Protein AF-A0AA46ADA7-F1 (afdb_monomer_lite)

Secondary structure (DSSP, 8-state):
--HHHHHHHHHHHHTT--HHHHHHTSTT-EEEEEEEETTTTEEEEEEE-SSPPPHHHHHHHHHHHHHHHTTTSEEEEEEE---

Sequence (83 aa):
MDQGRKALRQLFTEVGLPPEWLERELAHARIKEVRVDQAKRTWHVHLHAGEPLEPEIWQTLQQRVRQHFEPEVKVSFFFNMTV

Organism: NCBI:txid574699

Foldseek 3Di:
DQPQLVVVQVLCVQLVHDSVCCVPQQVQKGFPDWDADPVQLEIETEMEGQDDGDPVSVVVSQVSSCVRCPPNHHYHYDYDYDD

Structure (mmCIF, N/CA/C/O backbone):
data_AF-A0AA46ADA7-F1
#
_entry.id   AF-A0AA46ADA7-F1
#
loop_
_atom_site.group_PDB
_atom_site.id
_atom_site.type_symbol
_atom_site.label_atom_id
_atom_site.label_alt_id
_atom_site.label_comp_id
_atom_site.label_asym_id
_atom_site.label_entity_id
_atom_site.label_seq_id
_atom_site.pdbx_PDB_ins_code
_atom_site.Cartn_x
_atom_site.Cartn_y
_atom_site.Cartn_z
_atom_site.occupancy
_atom_site.B_iso_or_equiv
_atom_site.auth_seq_id
_atom_site.auth_comp_id
_atom_site.auth_asym_id
_atom_site.auth_atom_id
_atom_site.pdbx_PDB_model_num
ATOM 1 N N . MET A 1 1 ? -4.066 -13.874 -13.937 1.00 48.94 1 MET A N 1
ATOM 2 C CA . MET A 1 1 ? -4.753 -12.565 -13.916 1.00 48.94 1 MET A CA 1
ATOM 3 C C . MET A 1 1 ? -4.213 -11.776 -12.734 1.00 48.94 1 MET A C 1
ATOM 5 O O . MET A 1 1 ? -4.477 -12.139 -11.595 1.00 48.94 1 MET A O 1
ATOM 9 N N . ASP A 1 2 ? -3.408 -10.750 -12.990 1.00 73.75 2 ASP A N 1
ATOM 10 C CA . ASP A 1 2 ? -2.660 -9.997 -11.973 1.00 73.75 2 ASP A CA 1
ATOM 11 C C . ASP A 1 2 ? -3.508 -8.934 -11.254 1.00 73.75 2 ASP A C 1
ATOM 13 O O . ASP A 1 2 ? -3.256 -7.729 -11.327 1.00 73.75 2 ASP A O 1
ATOM 17 N N . GLN A 1 3 ? -4.542 -9.374 -10.534 1.00 81.69 3 GLN A N 1
ATOM 18 C CA . GLN A 1 3 ? -5.442 -8.478 -9.798 1.00 81.69 3 GLN A CA 1
ATOM 19 C C . GLN A 1 3 ? -4.697 -7.649 -8.736 1.00 81.69 3 GLN A C 1
ATOM 21 O O . GLN A 1 3 ? -4.942 -6.451 -8.609 1.00 81.69 3 GLN A O 1
ATOM 26 N N . GLY A 1 4 ? -3.718 -8.249 -8.049 1.00 85.00 4 GLY A N 1
ATOM 27 C CA . GLY A 1 4 ? -2.877 -7.563 -7.062 1.00 85.00 4 GLY A CA 1
ATOM 28 C C . GLY A 1 4 ? -1.968 -6.481 -7.652 1.00 85.00 4 GLY A C 1
ATOM 29 O O . GLY A 1 4 ? -1.699 -5.475 -6.997 1.00 85.00 4 GLY A O 1
ATOM 30 N N . ARG A 1 5 ? -1.524 -6.650 -8.905 1.00 87.88 5 ARG A N 1
ATOM 31 C CA . ARG A 1 5 ? -0.740 -5.646 -9.640 1.00 87.88 5 ARG A CA 1
ATOM 32 C C . ARG A 1 5 ? -1.613 -4.470 -10.055 1.00 87.88 5 ARG A C 1
ATOM 34 O O . ARG A 1 5 ? -1.220 -3.320 -9.893 1.00 87.88 5 ARG A O 1
ATOM 41 N N . LYS A 1 6 ? -2.815 -4.758 -10.565 1.00 89.31 6 LYS A N 1
ATOM 42 C CA . LYS A 1 6 ? -3.787 -3.726 -10.940 1.00 89.31 6 LYS A CA 1
ATOM 43 C C . LYS A 1 6 ? -4.191 -2.884 -9.728 1.00 89.31 6 LYS A C 1
ATOM 45 O O . LYS A 1 6 ? -4.198 -1.664 -9.838 1.00 89.31 6 LYS A O 1
ATOM 50 N N . ALA A 1 7 ? -4.454 -3.523 -8.588 1.00 89.88 7 ALA A N 1
ATOM 51 C CA . ALA A 1 7 ? -4.767 -2.833 -7.338 1.00 89.88 7 ALA A CA 1
ATOM 52 C C . ALA A 1 7 ? -3.607 -1.941 -6.869 1.00 89.88 7 ALA A C 1
ATOM 54 O O . ALA A 1 7 ? -3.827 -0.788 -6.511 1.00 89.88 7 ALA A O 1
ATOM 55 N N . LEU A 1 8 ? -2.364 -2.436 -6.943 1.00 89.50 8 LEU A N 1
ATOM 56 C CA . LEU A 1 8 ? -1.183 -1.635 -6.612 1.00 89.50 8 LEU A CA 1
ATOM 57 C C . LEU A 1 8 ? -1.058 -0.404 -7.521 1.00 89.50 8 LEU A C 1
ATOM 59 O O . LEU A 1 8 ? -0.808 0.697 -7.040 1.00 89.50 8 LEU A O 1
ATOM 63 N N . ARG A 1 9 ? -1.292 -0.574 -8.827 1.00 90.75 9 ARG A N 1
ATOM 64 C CA . ARG A 1 9 ? -1.277 0.535 -9.788 1.00 90.75 9 ARG A CA 1
ATOM 65 C C . ARG A 1 9 ? -2.354 1.574 -9.486 1.00 90.75 9 ARG A C 1
ATOM 67 O O . ARG A 1 9 ? -2.065 2.763 -9.533 1.00 90.75 9 ARG A O 1
ATOM 74 N N . GLN A 1 10 ? -3.568 1.128 -9.170 1.00 90.88 10 GLN A N 1
ATOM 75 C CA . GLN A 1 10 ? -4.672 2.017 -8.800 1.00 90.88 10 GLN A CA 1
ATOM 76 C C . GLN A 1 10 ? -4.341 2.824 -7.546 1.00 90.88 10 GLN A C 1
ATOM 78 O O . GLN A 1 10 ? -4.481 4.041 -7.579 1.00 90.88 10 GLN A O 1
ATOM 83 N N . LEU A 1 11 ? -3.809 2.174 -6.506 1.00 90.25 11 LEU A N 1
ATOM 84 C CA . LEU A 1 11 ? -3.366 2.850 -5.288 1.00 90.25 11 LEU A CA 1
ATOM 85 C C . LEU A 1 11 ? -2.346 3.952 -5.601 1.00 90.25 11 LEU A C 1
ATOM 87 O O . LEU A 1 11 ? -2.495 5.072 -5.130 1.00 90.25 11 LEU A O 1
ATOM 91 N N . PHE A 1 12 ? -1.339 3.658 -6.427 1.00 91.38 12 PHE A N 1
ATOM 92 C CA . PHE A 1 12 ? -0.324 4.638 -6.826 1.00 91.38 12 PHE A CA 1
ATOM 93 C C . PHE A 1 12 ? -0.925 5.837 -7.555 1.00 91.38 12 PHE A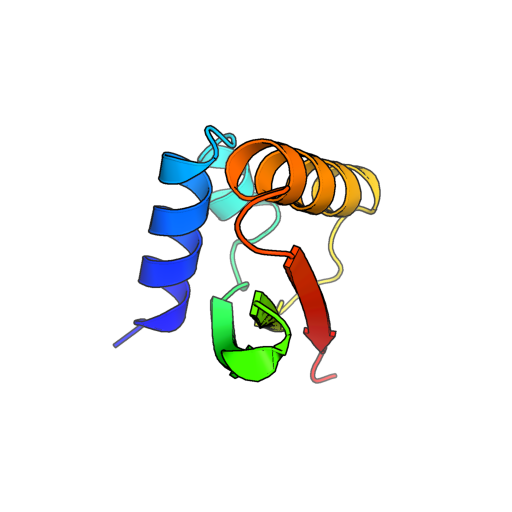 C 1
ATOM 95 O O . PHE A 1 12 ? -0.562 6.972 -7.263 1.00 91.38 12 PHE A O 1
ATOM 102 N N . THR A 1 13 ? -1.857 5.596 -8.478 1.00 91.31 13 THR A N 1
ATOM 103 C CA . THR A 1 13 ? -2.566 6.675 -9.175 1.00 91.31 13 THR A CA 1
ATOM 104 C C . THR A 1 13 ? -3.397 7.519 -8.209 1.00 91.31 13 THR A C 1
ATOM 106 O O . THR A 1 13 ? -3.359 8.742 -8.293 1.00 91.31 13 THR A O 1
ATOM 109 N N . GLU A 1 14 ? -4.107 6.885 -7.279 1.00 91.38 14 GLU A N 1
ATOM 110 C CA . GLU A 1 14 ? -4.980 7.550 -6.306 1.00 91.38 14 GLU A CA 1
ATOM 111 C C . GLU A 1 14 ? -4.196 8.435 -5.328 1.00 91.38 14 GLU A C 1
ATOM 113 O O . GLU A 1 14 ? -4.573 9.580 -5.087 1.00 91.38 14 GLU A O 1
ATOM 118 N N . VAL A 1 15 ? -3.044 7.956 -4.844 1.00 91.25 15 VAL A N 1
ATOM 119 C CA . VAL A 1 15 ? -2.185 8.713 -3.916 1.00 91.25 15 VAL A CA 1
ATOM 120 C C . VAL A 1 15 ? -1.159 9.620 -4.614 1.00 91.25 15 VAL A C 1
ATOM 122 O O . VAL A 1 15 ? -0.326 10.243 -3.951 1.00 91.25 15 VAL A O 1
ATOM 125 N N . GLY A 1 16 ? -1.204 9.703 -5.949 1.00 88.75 16 GLY A N 1
ATOM 126 C CA . GLY A 1 16 ? -0.339 10.570 -6.754 1.00 88.75 16 GLY A CA 1
ATOM 127 C C . GLY A 1 16 ? 1.143 10.182 -6.731 1.00 88.75 16 GLY A C 1
ATOM 128 O O . GLY A 1 16 ? 2.005 11.060 -6.736 1.00 88.75 16 GLY A O 1
ATOM 129 N N . LEU A 1 17 ? 1.448 8.885 -6.664 1.00 89.56 17 LEU A N 1
ATOM 130 C CA . LEU A 1 17 ? 2.816 8.374 -6.734 1.00 89.56 17 LEU A CA 1
ATOM 131 C C . LEU A 1 17 ? 3.300 8.216 -8.184 1.00 89.56 17 LEU A C 1
ATOM 133 O O . LEU A 1 17 ? 2.492 7.919 -9.072 1.00 89.56 17 LEU A O 1
ATOM 137 N N . PRO A 1 18 ? 4.617 8.353 -8.430 1.00 89.50 18 PRO A N 1
ATOM 138 C CA . PRO A 1 18 ? 5.185 8.198 -9.763 1.00 89.50 18 PRO A CA 1
ATOM 139 C C . PRO A 1 18 ? 4.906 6.800 -10.341 1.00 89.50 18 PRO A C 1
ATOM 141 O O . PRO A 1 18 ? 5.221 5.794 -9.697 1.00 89.50 18 PRO A O 1
ATOM 144 N N . PRO A 1 19 ? 4.338 6.688 -11.557 1.00 87.00 19 PRO A N 1
ATOM 145 C CA . PRO A 1 19 ? 4.072 5.390 -12.171 1.00 87.00 19 PRO A CA 1
ATOM 146 C C . PRO A 1 19 ? 5.364 4.641 -12.524 1.00 87.00 19 PRO A C 1
ATOM 148 O O . PRO A 1 19 ? 5.371 3.415 -12.514 1.00 87.00 19 PRO A O 1
ATOM 151 N N . GLU A 1 20 ? 6.467 5.353 -12.762 1.00 88.69 20 GLU A N 1
ATOM 152 C CA . GLU A 1 20 ? 7.783 4.765 -13.042 1.00 88.69 20 GLU A CA 1
ATOM 153 C C . GLU A 1 20 ? 8.329 3.920 -11.880 1.00 88.69 20 GLU A C 1
ATOM 155 O O . GLU A 1 20 ? 9.016 2.925 -12.108 1.00 88.69 20 GLU A O 1
ATOM 160 N N . TRP A 1 21 ? 7.963 4.244 -10.633 1.00 88.75 21 TRP A N 1
ATOM 161 C CA . TRP A 1 21 ? 8.328 3.441 -9.464 1.00 88.75 21 TRP A CA 1
ATOM 162 C C . TRP A 1 21 ? 7.671 2.062 -9.502 1.00 88.75 21 TRP A C 1
ATOM 164 O O . TRP A 1 21 ? 8.274 1.089 -9.060 1.00 88.75 21 TRP A O 1
ATOM 174 N N . LEU A 1 22 ? 6.468 1.942 -10.078 1.00 85.00 22 LEU A N 1
ATOM 175 C CA . LEU A 1 22 ? 5.832 0.638 -10.276 1.00 85.00 22 LEU A CA 1
ATOM 176 C C . LEU A 1 22 ? 6.630 -0.236 -11.233 1.00 85.00 22 LEU A C 1
ATOM 178 O O . LEU A 1 22 ? 6.690 -1.448 -11.038 1.00 85.00 22 LEU A O 1
ATOM 182 N N . GLU A 1 23 ? 7.181 0.361 -12.284 1.00 85.06 23 GLU A N 1
ATOM 183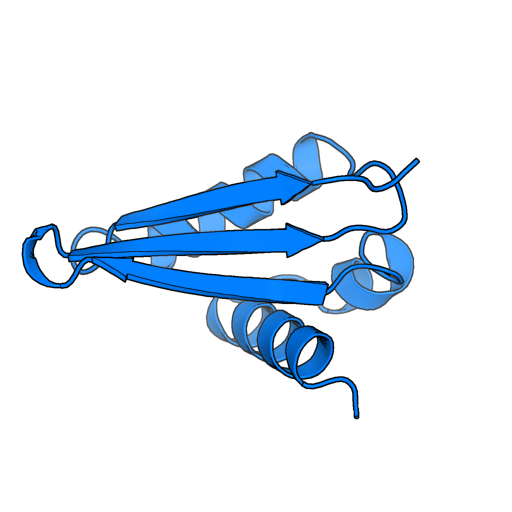 C CA . GLU A 1 23 ? 7.847 -0.357 -13.369 1.00 85.06 23 GLU A CA 1
ATOM 184 C C . GLU A 1 23 ? 9.297 -0.698 -13.047 1.00 85.06 23 GLU A C 1
ATOM 186 O O . GLU A 1 23 ? 9.758 -1.751 -13.471 1.00 85.06 23 GLU A O 1
ATOM 191 N N . ARG A 1 24 ? 9.992 0.158 -12.291 1.00 85.75 24 ARG A N 1
ATOM 192 C CA . ARG A 1 24 ? 11.407 -0.027 -11.947 1.00 85.75 24 ARG A CA 1
ATOM 193 C C . ARG A 1 24 ? 11.594 -0.706 -10.596 1.00 85.75 24 ARG A C 1
ATOM 195 O O . ARG A 1 24 ? 12.149 -1.790 -10.521 1.00 85.75 24 ARG A O 1
ATOM 202 N N . GLU A 1 25 ? 11.054 -0.093 -9.553 1.00 83.94 25 GLU A N 1
ATOM 203 C CA . GLU A 1 25 ? 11.388 -0.400 -8.151 1.00 83.94 25 GLU A CA 1
ATOM 204 C C . GLU A 1 25 ? 10.436 -1.439 -7.554 1.00 83.94 25 GLU A C 1
ATOM 206 O O . GLU A 1 25 ? 10.745 -2.189 -6.634 1.00 83.94 25 GLU A O 1
ATOM 211 N N . LEU A 1 26 ? 9.231 -1.496 -8.110 1.00 84.12 26 LEU A N 1
ATOM 212 C CA . LEU A 1 26 ? 8.166 -2.395 -7.705 1.00 84.12 26 LEU A CA 1
ATOM 213 C C . LEU A 1 26 ? 7.801 -3.344 -8.843 1.00 84.12 26 LEU A C 1
ATOM 215 O O . LEU A 1 26 ? 6.698 -3.873 -8.810 1.00 84.12 26 LEU A O 1
ATOM 219 N N . ALA A 1 27 ? 8.660 -3.576 -9.843 1.00 84.06 27 ALA A N 1
ATOM 220 C CA . ALA A 1 27 ? 8.340 -4.347 -11.056 1.00 84.06 27 ALA A CA 1
ATOM 221 C C . ALA A 1 27 ? 7.651 -5.690 -10.748 1.00 84.06 27 ALA A C 1
ATOM 223 O O . ALA A 1 27 ? 6.610 -6.027 -11.320 1.00 84.06 27 ALA A O 1
ATOM 224 N N . HIS A 1 28 ? 8.184 -6.399 -9.752 1.00 83.88 28 HIS A N 1
ATOM 225 C CA . HIS A 1 28 ? 7.704 -7.699 -9.282 1.00 83.88 28 HIS A CA 1
ATOM 226 C C . HIS A 1 28 ? 6.765 -7.614 -8.071 1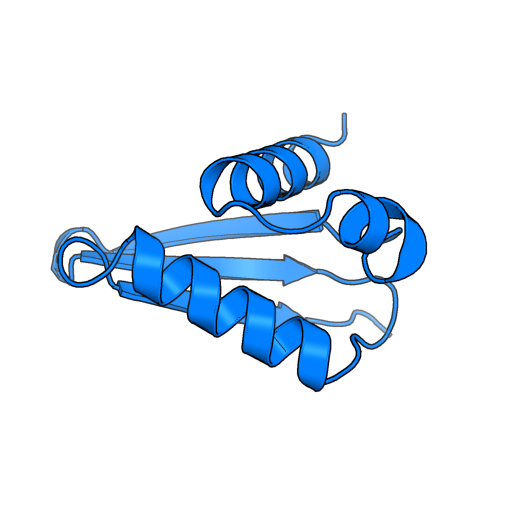.00 83.88 28 HIS A C 1
ATOM 228 O O . HIS A 1 28 ? 6.390 -8.635 -7.492 1.00 83.88 28 HIS A O 1
ATOM 234 N N . ALA A 1 29 ? 6.375 -6.405 -7.669 1.00 87.06 29 ALA A N 1
ATOM 235 C CA . ALA A 1 29 ? 5.513 -6.190 -6.525 1.00 87.06 29 ALA A CA 1
ATOM 236 C C . ALA A 1 29 ? 4.025 -6.239 -6.879 1.00 87.06 29 ALA A C 1
ATOM 238 O O . ALA A 1 29 ? 3.564 -5.766 -7.928 1.00 87.06 29 ALA A O 1
ATOM 239 N N . ARG A 1 30 ? 3.257 -6.796 -5.945 1.00 89.00 30 ARG A N 1
ATOM 240 C CA . ARG A 1 30 ? 1.802 -6.911 -6.008 1.00 89.00 30 ARG A CA 1
ATOM 241 C C . ARG A 1 30 ? 1.197 -6.875 -4.613 1.00 89.00 30 ARG A C 1
ATOM 243 O O . ARG A 1 30 ? 1.785 -7.360 -3.647 1.00 89.00 30 ARG A O 1
ATOM 250 N N . ILE A 1 31 ? -0.025 -6.365 -4.521 1.00 90.19 31 ILE A N 1
ATOM 251 C CA . ILE A 1 31 ? -0.827 -6.517 -3.307 1.00 90.19 31 ILE A CA 1
ATOM 252 C C . ILE A 1 31 ? -1.305 -7.969 -3.243 1.00 90.19 31 ILE A C 1
ATOM 254 O O . ILE A 1 31 ? -1.976 -8.444 -4.159 1.00 90.19 31 ILE A O 1
ATOM 258 N N . LYS A 1 32 ? -0.926 -8.683 -2.182 1.00 89.94 32 LYS A N 1
ATOM 259 C CA . LYS A 1 32 ? -1.323 -10.079 -1.959 1.00 89.94 32 LYS A CA 1
ATOM 260 C C . LYS A 1 32 ? -2.693 -10.161 -1.300 1.00 89.94 32 LYS A C 1
ATOM 262 O O . LYS A 1 32 ? -3.537 -10.940 -1.726 1.00 89.94 32 LYS A O 1
ATOM 267 N N . GLU A 1 33 ? -2.898 -9.365 -0.262 1.00 90.25 33 GLU A N 1
ATOM 268 C CA . GLU A 1 33 ? -4.155 -9.292 0.475 1.00 90.25 33 GLU A CA 1
ATOM 269 C C . GLU A 1 33 ? -4.309 -7.901 1.098 1.00 90.25 33 G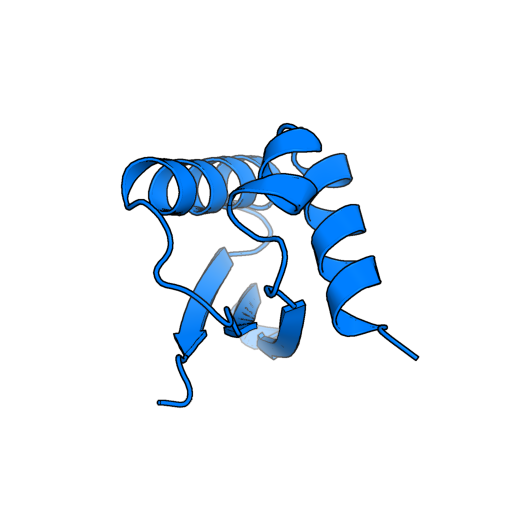LU A C 1
ATOM 271 O O . GLU A 1 33 ? -3.321 -7.227 1.399 1.00 90.25 33 GLU A O 1
ATOM 276 N N . VAL A 1 34 ? -5.554 -7.478 1.299 1.00 90.38 34 VAL A N 1
ATOM 277 C CA . VAL A 1 34 ? -5.893 -6.300 2.101 1.00 90.38 34 VAL A CA 1
ATOM 278 C C . VAL A 1 34 ? -6.867 -6.760 3.170 1.00 90.38 34 VAL A C 1
ATOM 280 O O . VAL A 1 34 ? -7.946 -7.255 2.849 1.00 90.38 34 VAL A O 1
ATOM 283 N N . ARG A 1 35 ? -6.490 -6.619 4.440 1.00 91.88 35 ARG A N 1
ATOM 284 C CA . ARG A 1 35 ? -7.375 -6.918 5.568 1.00 91.88 35 ARG A CA 1
ATOM 285 C C . ARG A 1 35 ? -7.959 -5.623 6.095 1.00 91.88 35 ARG A C 1
ATOM 287 O O . ARG A 1 35 ? -7.221 -4.706 6.442 1.00 91.88 35 ARG A O 1
ATOM 294 N N . VAL A 1 36 ? -9.280 -5.560 6.157 1.00 92.50 36 VAL A N 1
ATOM 295 C CA . VAL A 1 36 ? -10.009 -4.380 6.620 1.00 92.50 36 VAL A CA 1
ATOM 296 C C . VAL A 1 36 ? -10.571 -4.667 8.004 1.00 92.50 36 VAL A C 1
ATOM 298 O O . VAL A 1 36 ? -11.408 -5.550 8.167 1.00 92.50 36 VAL A O 1
ATOM 301 N N . ASP A 1 37 ? -10.126 -3.903 8.995 1.00 92.44 37 ASP A N 1
ATOM 302 C CA . ASP A 1 37 ? -10.731 -3.845 10.322 1.00 92.44 37 ASP A CA 1
ATOM 303 C C . ASP A 1 37 ? -11.664 -2.629 10.365 1.00 92.44 37 ASP A C 1
ATOM 305 O O . ASP A 1 37 ? -11.232 -1.485 10.522 1.00 92.44 37 ASP A O 1
ATOM 309 N N . GLN A 1 38 ? -12.962 -2.874 10.177 1.00 89.25 38 GLN A N 1
ATOM 310 C CA . GLN A 1 38 ? -13.971 -1.812 10.161 1.00 89.25 38 GLN A CA 1
ATOM 311 C C . GLN A 1 38 ? -14.168 -1.173 11.539 1.00 89.25 38 GLN A C 1
ATOM 313 O O . GLN A 1 38 ? -14.404 0.031 11.620 1.00 89.25 38 GLN A O 1
ATOM 318 N N . ALA A 1 39 ? -14.035 -1.953 12.617 1.00 91.38 39 ALA A N 1
ATOM 319 C CA . ALA A 1 39 ? -14.215 -1.461 13.980 1.00 91.38 39 ALA A CA 1
ATOM 320 C C . ALA A 1 39 ? -13.116 -0.459 14.356 1.00 91.38 39 ALA A C 1
ATOM 322 O O . ALA A 1 39 ? -13.383 0.544 15.015 1.00 91.38 39 ALA A O 1
ATOM 323 N N . LYS A 1 40 ? -11.886 -0.706 13.894 1.00 91.50 40 LYS A N 1
ATOM 324 C CA . LYS A 1 40 ? -10.735 0.178 14.124 1.00 91.50 40 LYS A CA 1
ATOM 325 C C . LYS A 1 40 ? -10.501 1.191 13.006 1.00 91.50 40 LYS A C 1
ATOM 327 O O . LYS A 1 40 ? -9.612 2.026 13.151 1.00 91.50 40 LYS A O 1
ATOM 332 N N . ARG A 1 41 ? -11.284 1.126 11.919 1.00 92.75 41 ARG A N 1
ATOM 333 C CA . ARG A 1 41 ? -11.074 1.891 10.677 1.00 92.75 41 ARG A CA 1
ATOM 334 C C . ARG A 1 41 ? -9.638 1.753 10.167 1.00 92.75 41 ARG A C 1
ATOM 336 O O . ARG A 1 41 ? -8.993 2.739 9.819 1.00 92.75 41 ARG A O 1
ATOM 343 N N . THR A 1 42 ? -9.136 0.522 10.146 1.00 93.00 42 THR A N 1
ATOM 344 C CA . THR A 1 42 ? -7.749 0.232 9.776 1.00 93.00 42 THR A CA 1
ATOM 345 C C . THR A 1 42 ? -7.693 -0.713 8.592 1.00 93.00 42 THR A C 1
ATOM 347 O O . THR A 1 42 ? -8.366 -1.742 8.572 1.00 93.00 42 THR A O 1
ATOM 350 N N . TRP A 1 43 ? -6.867 -0.382 7.608 1.00 93.50 43 TRP A N 1
ATOM 351 C CA . TRP A 1 43 ? -6.552 -1.242 6.478 1.00 93.50 43 TRP A CA 1
ATOM 352 C C . TRP A 1 43 ? -5.122 -1.746 6.607 1.00 93.50 43 TRP A C 1
ATOM 354 O O . TRP A 1 43 ? -4.174 -0.978 6.754 1.00 93.50 43 TRP A O 1
ATOM 364 N N . HIS A 1 44 ? -4.972 -3.057 6.528 1.00 92.69 44 HIS A N 1
ATOM 365 C CA . HIS A 1 44 ? -3.699 -3.750 6.558 1.00 92.69 44 HIS A CA 1
ATOM 366 C C . HIS A 1 44 ? -3.411 -4.282 5.157 1.00 92.69 44 HIS A C 1
ATOM 368 O O . HIS A 1 44 ? -3.992 -5.278 4.723 1.00 92.69 44 HIS A O 1
ATOM 374 N N . VAL A 1 45 ? -2.540 -3.590 4.430 1.00 91.25 45 VAL A N 1
ATOM 375 C CA . VAL A 1 45 ? -2.170 -3.923 3.055 1.00 91.25 45 VAL A CA 1
ATOM 376 C C . VAL A 1 45 ? -0.932 -4.806 3.085 1.00 91.25 45 VAL A C 1
ATOM 378 O O . VAL A 1 45 ? 0.142 -4.370 3.494 1.00 91.25 45 VAL A O 1
ATOM 381 N N . HIS A 1 46 ? -1.059 -6.050 2.642 1.00 91.00 46 HIS A N 1
ATOM 382 C CA . 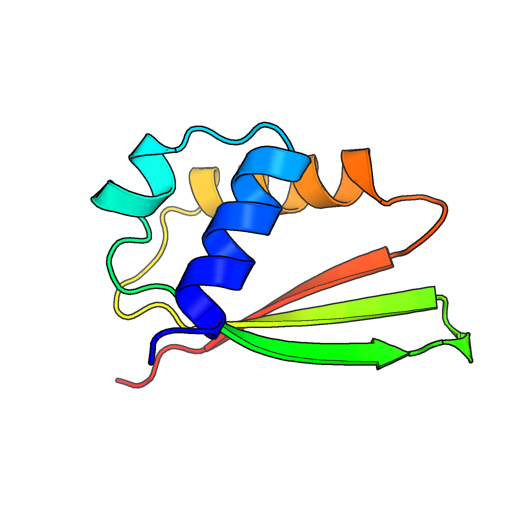HIS A 1 46 ? 0.074 -6.958 2.519 1.00 91.00 46 HIS A CA 1
ATOM 383 C C . HIS A 1 46 ? 0.654 -6.850 1.115 1.00 91.00 46 HIS A C 1
ATOM 385 O O . HIS A 1 46 ? 0.076 -7.334 0.134 1.00 91.00 46 HIS A O 1
ATOM 391 N N . LEU A 1 47 ? 1.813 -6.210 1.034 1.00 89.06 47 LEU A N 1
ATOM 392 C CA . LEU A 1 47 ? 2.583 -6.083 -0.184 1.00 89.06 47 LEU A CA 1
ATOM 393 C C . LEU A 1 47 ? 3.571 -7.244 -0.277 1.00 89.06 47 LEU A C 1
ATOM 395 O O . LEU A 1 47 ? 4.354 -7.507 0.638 1.00 89.06 47 LEU A O 1
ATOM 399 N N . HIS A 1 48 ? 3.530 -7.937 -1.404 1.00 87.69 48 HIS A N 1
ATOM 400 C CA . HIS A 1 48 ? 4.558 -8.887 -1.779 1.00 87.69 48 HIS A CA 1
ATOM 401 C C . HIS A 1 48 ? 5.442 -8.223 -2.823 1.00 87.69 48 HIS A C 1
ATOM 403 O O . HIS A 1 48 ? 4.922 -7.826 -3.865 1.00 87.69 48 HIS A O 1
ATOM 409 N N . ALA A 1 49 ? 6.739 -8.109 -2.553 1.00 82.12 49 ALA A N 1
ATOM 410 C CA . ALA A 1 49 ? 7.724 -7.718 -3.553 1.00 82.12 49 ALA A CA 1
ATOM 411 C C . ALA A 1 49 ? 8.622 -8.910 -3.875 1.00 82.12 49 ALA A C 1
ATOM 413 O O . ALA A 1 49 ? 8.973 -9.680 -2.980 1.00 82.12 49 ALA A O 1
ATOM 414 N N . GLY A 1 50 ? 8.958 -9.057 -5.157 1.00 75.62 50 GLY A N 1
ATOM 415 C CA . GLY A 1 50 ? 9.945 -10.035 -5.612 1.00 75.62 50 GLY A CA 1
ATOM 416 C C . GLY A 1 50 ? 11.388 -9.618 -5.319 1.00 75.62 50 GLY A C 1
ATOM 417 O O . GLY A 1 50 ? 12.271 -10.462 -5.355 1.00 75.62 50 GLY A O 1
ATOM 418 N N . GLU A 1 51 ? 11.615 -8.342 -4.999 1.00 79.12 51 GLU A N 1
ATOM 419 C CA . GLU A 1 51 ? 12.930 -7.771 -4.714 1.00 79.12 51 GLU A CA 1
ATOM 420 C C . GLU A 1 51 ? 12.861 -6.835 -3.495 1.00 79.12 51 GLU A C 1
ATOM 422 O O . GLU A 1 51 ? 11.774 -6.349 -3.148 1.00 79.12 51 GLU A O 1
ATOM 427 N N . PRO A 1 52 ? 13.996 -6.587 -2.817 1.00 78.94 52 PRO A N 1
ATOM 428 C CA . PRO A 1 52 ? 14.079 -5.590 -1.759 1.00 78.94 52 PRO A CA 1
ATOM 429 C C . PRO A 1 52 ? 13.694 -4.202 -2.281 1.00 78.94 52 PRO A C 1
ATOM 431 O O . PRO A 1 52 ? 14.210 -3.748 -3.296 1.00 78.94 52 PRO A O 1
ATOM 434 N N . LEU A 1 53 ? 12.809 -3.520 -1.557 1.00 81.62 53 LEU A N 1
ATOM 435 C CA . LEU A 1 53 ? 12.437 -2.137 -1.848 1.00 81.62 53 LEU A CA 1
ATOM 436 C C . LEU A 1 53 ? 13.440 -1.165 -1.242 1.00 81.62 53 LEU A C 1
ATOM 438 O O . LEU A 1 53 ? 13.827 -1.322 -0.081 1.00 81.62 53 LEU A O 1
ATOM 442 N N . GLU A 1 54 ? 13.780 -0.115 -1.988 1.00 85.00 54 GLU A N 1
ATOM 443 C CA . GLU A 1 54 ? 14.554 0.987 -1.431 1.00 85.00 54 GLU A CA 1
ATOM 444 C C . GLU A 1 54 ? 13.805 1.628 -0.243 1.00 85.00 54 GLU A C 1
ATOM 446 O O . GLU A 1 54 ? 12.609 1.939 -0.351 1.00 85.00 54 GLU A O 1
ATOM 451 N N . PRO A 1 55 ? 14.478 1.857 0.902 1.00 86.12 55 PRO A N 1
ATOM 452 C CA . PRO A 1 55 ? 13.836 2.406 2.095 1.00 86.12 55 PRO A CA 1
ATOM 453 C C . PRO A 1 55 ? 13.145 3.755 1.866 1.00 86.12 55 PRO A C 1
ATOM 455 O O . PRO A 1 55 ? 12.082 3.999 2.435 1.00 86.12 55 PRO A O 1
ATOM 458 N N . GLU A 1 56 ? 13.716 4.618 1.022 1.00 89.44 56 GLU A N 1
ATOM 459 C CA . GLU A 1 56 ? 13.163 5.942 0.707 1.00 89.44 56 GLU A CA 1
ATOM 460 C C . GLU A 1 56 ? 11.826 5.842 -0.041 1.00 89.44 56 GLU A C 1
ATOM 462 O O . GLU A 1 56 ? 10.853 6.525 0.293 1.00 89.44 56 GLU A O 1
ATOM 467 N N . ILE A 1 57 ? 11.747 4.929 -1.010 1.00 87.06 57 ILE A N 1
ATOM 468 C CA . ILE A 1 57 ? 10.530 4.656 -1.779 1.00 87.06 57 ILE A CA 1
ATOM 469 C C . ILE A 1 57 ? 9.454 4.100 -0.859 1.00 87.06 57 ILE A C 1
ATOM 471 O O . ILE A 1 57 ? 8.301 4.536 -0.903 1.00 87.06 57 ILE A O 1
ATOM 475 N N . TRP A 1 58 ? 9.833 3.165 0.014 1.00 87.69 58 TRP A N 1
ATOM 476 C CA . TRP A 1 58 ? 8.917 2.580 0.982 1.00 87.69 58 TRP A CA 1
ATOM 477 C C . TRP A 1 58 ? 8.343 3.623 1.942 1.00 87.69 58 TRP A C 1
ATOM 479 O O . TRP A 1 58 ? 7.127 3.693 2.130 1.00 87.69 58 TRP A O 1
ATOM 489 N N . GLN A 1 59 ? 9.199 4.471 2.512 1.00 90.25 59 GLN A N 1
ATOM 490 C CA . GLN A 1 59 ? 8.771 5.548 3.401 1.00 90.25 59 GLN A CA 1
ATOM 491 C C . GLN A 1 59 ? 7.862 6.542 2.679 1.00 90.25 59 GLN A C 1
ATOM 493 O O . GLN A 1 59 ? 6.813 6.907 3.210 1.00 90.25 59 GLN A O 1
ATOM 498 N N . THR A 1 60 ? 8.213 6.924 1.449 1.00 91.62 60 THR A N 1
ATOM 499 C CA . THR A 1 60 ? 7.410 7.846 0.641 1.00 91.62 60 THR A CA 1
ATOM 500 C C . THR A 1 60 ? 6.034 7.262 0.323 1.00 91.62 60 THR A C 1
ATOM 502 O O . THR A 1 60 ? 5.024 7.950 0.478 1.00 91.62 60 THR A O 1
ATOM 505 N N . LEU A 1 61 ? 5.967 5.981 -0.057 1.00 89.75 61 LEU A N 1
ATOM 506 C CA . LEU A 1 61 ? 4.709 5.260 -0.266 1.00 89.75 61 LEU A CA 1
ATOM 507 C C . LEU A 1 61 ? 3.844 5.298 0.997 1.00 89.75 61 LEU A C 1
ATOM 509 O O . LEU A 1 61 ? 2.683 5.705 0.939 1.00 89.75 61 LEU A O 1
ATOM 513 N N . GLN A 1 62 ? 4.410 4.915 2.144 1.00 90.56 62 GLN A N 1
ATOM 514 C CA . GLN A 1 62 ? 3.689 4.927 3.415 1.00 90.56 62 GLN A CA 1
ATOM 515 C C . GLN A 1 62 ? 3.193 6.333 3.766 1.00 90.56 62 GLN A C 1
ATOM 517 O O . GLN A 1 62 ? 2.039 6.494 4.156 1.00 90.56 62 GLN A O 1
ATOM 522 N N . GLN A 1 63 ? 4.030 7.355 3.599 1.00 92.06 63 GLN A N 1
ATOM 523 C CA . GLN A 1 63 ? 3.674 8.739 3.890 1.00 92.06 63 GLN A CA 1
ATOM 524 C C . GLN A 1 63 ? 2.527 9.232 3.005 1.00 92.06 63 GLN A C 1
ATOM 526 O O . GLN A 1 63 ? 1.557 9.776 3.528 1.00 92.06 63 GLN A O 1
ATOM 531 N N . ARG A 1 64 ? 2.604 9.021 1.686 1.00 92.69 64 ARG A N 1
ATOM 532 C CA . ARG A 1 64 ? 1.580 9.474 0.731 1.00 92.69 64 ARG A CA 1
ATOM 533 C C . ARG A 1 64 ? 0.238 8.807 0.971 1.00 92.69 64 ARG A C 1
ATOM 535 O O . ARG A 1 64 ? -0.789 9.476 0.977 1.00 92.69 64 ARG A O 1
ATOM 542 N N . VAL A 1 65 ? 0.252 7.504 1.229 1.00 91.69 65 VAL A N 1
ATOM 543 C CA . VAL A 1 65 ? -0.968 6.756 1.534 1.00 91.69 65 VAL A CA 1
ATOM 544 C C . VAL A 1 65 ? -1.578 7.255 2.841 1.00 91.69 65 VAL A C 1
ATOM 546 O O . VAL A 1 65 ? -2.770 7.536 2.891 1.00 91.69 65 VAL A O 1
ATOM 549 N N . ARG A 1 66 ? -0.775 7.455 3.890 1.00 91.50 66 ARG A N 1
ATOM 550 C CA . ARG A 1 66 ? -1.285 8.004 5.153 1.00 91.50 66 ARG A CA 1
ATOM 551 C C . ARG A 1 66 ? -1.848 9.412 4.976 1.00 91.50 66 ARG A C 1
ATOM 553 O O . ARG A 1 66 ? -2.934 9.672 5.462 1.00 91.50 66 ARG A O 1
ATOM 560 N N . GLN A 1 67 ? -1.175 10.284 4.229 1.00 92.31 67 GLN A N 1
ATOM 561 C CA . GLN A 1 67 ? -1.670 11.633 3.933 1.00 92.31 67 GLN A CA 1
ATOM 562 C 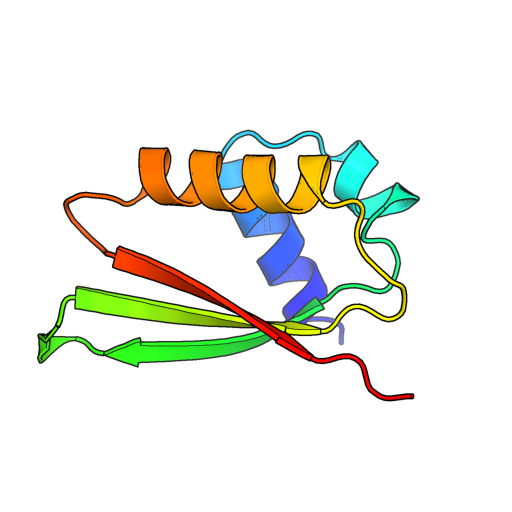C . GLN A 1 67 ? -2.991 11.643 3.154 1.00 92.31 67 GLN A C 1
ATOM 564 O O . GLN A 1 67 ? -3.755 12.590 3.294 1.00 92.31 67 GLN A O 1
ATOM 569 N N . HIS A 1 68 ? -3.237 10.632 2.319 1.00 92.81 68 HIS A N 1
ATOM 570 C CA . HIS A 1 68 ? -4.451 10.550 1.513 1.00 92.81 68 HIS A CA 1
ATOM 571 C C . HIS A 1 68 ? -5.649 9.981 2.287 1.00 92.81 68 HIS A C 1
ATOM 573 O O . HIS A 1 68 ? -6.769 10.435 2.084 1.00 92.81 68 HIS A O 1
ATOM 579 N N . PHE A 1 69 ? -5.424 8.984 3.152 1.00 89.81 69 PHE A N 1
ATOM 580 C CA . PHE A 1 69 ? -6.504 8.244 3.819 1.00 89.81 69 PHE A CA 1
ATOM 581 C C . PHE A 1 69 ? -6.694 8.585 5.305 1.00 89.81 69 PHE A C 1
ATOM 583 O O . PHE A 1 69 ? -7.780 8.355 5.834 1.00 89.81 69 PHE A O 1
ATOM 590 N N . GLU A 1 70 ? -5.674 9.094 6.008 1.00 90.25 70 GLU A N 1
ATOM 591 C CA . GLU A 1 70 ? -5.821 9.529 7.403 1.00 90.25 70 GLU A CA 1
ATOM 592 C C . GLU A 1 70 ? -6.406 10.952 7.475 1.00 90.25 70 GLU A C 1
ATOM 594 O O . GLU A 1 70 ? -6.053 11.796 6.651 1.00 90.25 70 GLU A O 1
ATOM 599 N N . PRO A 1 71 ? -7.218 11.265 8.507 1.00 89.25 71 PRO A N 1
ATOM 600 C CA . PRO A 1 71 ? -7.562 10.431 9.669 1.00 89.25 71 PRO A CA 1
ATOM 601 C C . PRO A 1 71 ? -8.714 9.430 9.469 1.00 89.25 71 PRO A C 1
ATOM 603 O O . PRO A 1 71 ? -8.959 8.620 10.367 1.00 89.25 71 PRO A O 1
ATOM 606 N N . GLU A 1 72 ? -9.420 9.463 8.340 1.00 91.06 72 GLU A N 1
ATOM 607 C CA . GLU A 1 72 ? -10.614 8.647 8.084 1.00 91.06 72 GLU A CA 1
ATOM 608 C C . GLU A 1 72 ? -10.348 7.140 8.187 1.00 91.06 72 GLU A C 1
ATOM 610 O O . GLU A 1 72 ? -11.143 6.408 8.789 1.00 91.06 72 GLU A O 1
ATOM 615 N N . VAL A 1 73 ? -9.229 6.683 7.620 1.00 91.12 73 VAL A N 1
ATOM 616 C CA . VAL A 1 73 ? -8.782 5.290 7.618 1.00 91.12 73 VAL A CA 1
ATOM 617 C C . VAL A 1 73 ? -7.283 5.229 7.895 1.00 91.12 73 VAL A C 1
ATOM 619 O O . VAL A 1 73 ? -6.468 5.816 7.188 1.00 91.12 73 VAL A O 1
ATOM 622 N N . LYS A 1 74 ? -6.890 4.443 8.899 1.00 91.75 74 LYS A N 1
ATOM 623 C CA . LYS A 1 74 ? -5.477 4.155 9.165 1.00 91.75 74 LYS A CA 1
ATOM 624 C C . LYS A 1 74 ? -4.990 3.074 8.218 1.00 91.75 74 LYS A C 1
ATOM 626 O O . LYS A 1 74 ? -5.489 1.953 8.260 1.00 91.75 74 LYS A O 1
ATOM 631 N N . VAL A 1 75 ? -3.984 3.367 7.405 1.00 91.38 75 VAL A N 1
ATOM 632 C CA . VAL A 1 75 ? -3.417 2.378 6.480 1.00 91.38 75 VAL A CA 1
ATOM 633 C C . VAL A 1 75 ? -2.048 1.933 6.975 1.00 91.38 75 VAL A C 1
ATOM 635 O O . VAL A 1 75 ? -1.167 2.743 7.247 1.00 91.38 75 VAL A O 1
ATOM 638 N N . SER A 1 76 ? -1.865 0.624 7.116 1.00 89.75 76 SER A N 1
ATOM 639 C CA . SER A 1 76 ? -0.597 0.000 7.492 1.00 89.75 76 SER A CA 1
ATOM 640 C C . SER A 1 76 ? -0.180 -0.993 6.426 1.00 89.75 76 SER A C 1
ATOM 642 O O . SER A 1 76 ? -0.994 -1.791 5.965 1.00 89.75 76 SER A O 1
ATOM 644 N N . PHE A 1 77 ? 1.099 -0.971 6.068 1.00 88.44 77 PHE A N 1
ATOM 645 C CA . PHE A 1 77 ? 1.649 -1.905 5.101 1.00 88.44 77 PHE A CA 1
ATOM 646 C C . PHE A 1 77 ? 2.477 -2.984 5.787 1.00 88.44 77 PHE A C 1
ATOM 648 O O . PHE A 1 77 ? 3.331 -2.680 6.619 1.00 88.44 77 PHE A O 1
ATOM 655 N N . PHE A 1 78 ? 2.255 -4.231 5.387 1.00 86.00 78 PHE A N 1
ATOM 656 C CA . PHE A 1 78 ? 3.085 -5.370 5.753 1.00 86.00 78 PHE A CA 1
ATOM 657 C C . PHE A 1 78 ? 3.826 -5.866 4.529 1.00 86.00 78 PHE A C 1
ATOM 659 O O . PHE A 1 78 ? 3.237 -6.051 3.465 1.00 86.00 78 PHE A O 1
ATOM 666 N N . PHE A 1 79 ? 5.117 -6.096 4.704 1.00 80.38 79 PHE A N 1
ATOM 667 C CA . PHE A 1 79 ? 6.004 -6.550 3.654 1.00 80.38 79 PHE A CA 1
ATOM 668 C C . PHE A 1 79 ? 6.356 -8.019 3.875 1.00 80.38 79 PHE A C 1
ATOM 670 O O . PHE A 1 79 ? 6.682 -8.413 4.995 1.00 80.38 79 PHE A O 1
ATOM 677 N N . ASN A 1 80 ? 6.275 -8.830 2.820 1.00 74.62 80 ASN A N 1
ATOM 678 C CA . ASN A 1 80 ? 6.734 -10.215 2.860 1.00 74.62 80 ASN A CA 1
ATOM 679 C C . ASN A 1 80 ? 7.528 -10.568 1.595 1.00 74.62 80 ASN A C 1
ATOM 681 O O . ASN A 1 80 ? 6.961 -10.572 0.495 1.00 74.62 80 ASN A O 1
ATOM 685 N N . MET A 1 81 ? 8.807 -10.913 1.769 1.00 69.81 81 MET A N 1
ATOM 686 C CA . MET A 1 81 ? 9.637 -11.533 0.731 1.00 69.81 81 MET A CA 1
ATOM 687 C C . MET A 1 81 ? 9.539 -13.041 0.877 1.00 69.81 81 MET A C 1
ATOM 689 O O . MET A 1 81 ? 9.718 -13.580 1.966 1.00 69.81 81 MET A O 1
ATOM 693 N N . THR A 1 82 ? 9.252 -13.731 -0.218 1.00 57.28 82 THR A N 1
ATOM 694 C CA . THR A 1 82 ? 9.478 -15.176 -0.271 1.00 57.28 82 THR A CA 1
ATOM 695 C C . THR A 1 82 ? 10.855 -15.345 -0.892 1.00 57.28 82 THR A C 1
ATOM 697 O O . THR A 1 82 ? 11.019 -15.010 -2.061 1.00 57.28 82 THR A O 1
ATOM 700 N N . VAL A 1 83 ? 11.831 -15.724 -0.062 1.00 51.34 83 VAL A N 1
ATOM 701 C CA . VAL A 1 83 ? 13.173 -16.142 -0.501 1.00 51.34 83 VAL A CA 1
ATOM 702 C C . VAL A 1 83 ? 13.058 -17.472 -1.234 1.00 51.34 83 VAL A C 1
ATOM 704 O O . VAL A 1 83 ? 12.235 -18.301 -0.778 1.00 51.34 83 VAL A O 1
#

pLDDT: mean 86.8, std 8.14, range [48.94, 93.5]

Radius of gyration: 12.29 Å; chains: 1; bounding box: 29×28×28 Å

InterPro domains:
  IPR028112 DNA polymerase III PolC-type, N-terminal domain I [PF14480] (9-77)